Protein AF-A0A7J4S6H1-F1 (afdb_monomer)

Solvent-accessible surface area (backbone atoms only — not comparable to full-atom values): 9198 Å² total; per-residue (Å²): 114,69,68,64,52,50,49,51,46,37,48,48,45,14,49,48,28,36,53,49,13,55,55,40,40,53,52,31,51,64,58,49,77,76,51,91,76,68,49,63,65,46,51,50,51,51,47,51,51,51,48,49,49,49,53,52,47,56,46,57,74,72,43,70,97,76,72,60,48,63,58,77,25,44,53,61,54,49,50,51,52,52,27,55,61,37,33,76,77,34,73,67,18,48,54,48,43,36,61,47,50,18,53,53,31,32,54,27,11,52,25,39,65,71,68,40,65,30,19,53,64,40,42,47,46,36,38,74,47,51,48,61,57,47,56,78,72,50,97,61,55,73,67,56,48,53,52,49,51,55,50,26,53,51,39,43,55,45,48,62,73,47,43,57,78,68,71,48,80,76,87,125

pLDDT: mean 76.13, std 13.24, range [38.41, 94.31]

Sequence (172 aa):
MRENTERILRWFVGLSLILGSFALLAGAILQASTASDLVADLEVAVGVLVFAFLVMYERSEAWPPRWPWYVPAALPVILLMVGVVWAQAANTGHLFLSGFAPFVAFLTGLGILARRPWSWPVAFASVTGFGPTILLFAPLSPEAVYGALALFVLDAIFLLALVQKFFEPSPR

Secondary structure (DSSP, 8-state):
-HHHHHHHHHHHHHHHHHHHHHHHHHHHHHHHTT-SSHHHHHHHHHHHHHHHHHHHHHHHHHS-TTS-THHHHHHHHHHHHHHHHHHHH-HHHHHHHHHHHHHHHHHHHHHHHTT-TTHHHHHHHIIIIIHHHHHTTS---HHHHHHHHHHHHHHHHHHHHHHHHHHSPPP-

Foldseek 3Di:
DVVVLLLVLLLLLLVLLLVVLVVLLVLLVVVVVVPDPLLVVLCVVLVVLLVVLVVVVVVVVVDDPPDDLVVNLVSLVVVLVVLVVVVVVDVSSLSNLSSSLSSLSNVLSVCSNVVPLSSLSSSLCSLPPSVLVNLVVGPDDPVVSVVSNVSSVSSNVSSVVVVCVNPPPDPD

Nearest PDB structures (foldseek):
  6xz6-assembly2_C  TM=2.768E-01  e=3.378E+00  Trypanosoma brucei brucei TREU927

Structure (mmCIF, N/CA/C/O backbone):
data_AF-A0A7J4S6H1-F1
#
_entry.id   AF-A0A7J4S6H1-F1
#
loop_
_atom_site.group_PDB
_atom_site.id
_atom_site.type_symbol
_atom_site.label_atom_id
_atom_site.label_alt_id
_atom_site.label_comp_id
_atom_site.label_asym_id
_atom_site.label_entity_id
_atom_site.label_seq_id
_atom_site.pdbx_PDB_ins_code
_atom_site.Cartn_x
_atom_site.Cartn_y
_atom_site.Cartn_z
_atom_site.occupancy
_atom_site.B_iso_or_equiv
_atom_site.auth_seq_id
_atom_site.auth_comp_id
_atom_site.auth_asym_id
_atom_site.auth_atom_id
_atom_site.pdbx_PDB_model_num
ATOM 1 N N . MET A 1 1 ? -8.256 7.185 26.083 1.00 51.56 1 MET A N 1
ATOM 2 C CA . MET A 1 1 ? -6.954 7.217 25.368 1.00 51.56 1 MET A CA 1
ATOM 3 C C . MET A 1 1 ? -6.934 6.367 24.095 1.00 51.56 1 MET A C 1
ATOM 5 O O . MET A 1 1 ? -6.480 6.891 23.090 1.00 51.56 1 MET A O 1
ATOM 9 N N . ARG A 1 2 ? -7.459 5.126 24.081 1.00 71.31 2 ARG A N 1
ATOM 10 C CA . ARG A 1 2 ? -7.373 4.213 22.915 1.00 71.31 2 ARG A CA 1
ATOM 11 C C . ARG A 1 2 ? -7.920 4.772 21.588 1.00 71.31 2 ARG A C 1
ATOM 13 O O . ARG A 1 2 ? -7.268 4.613 20.566 1.00 71.31 2 ARG A O 1
ATOM 20 N N . GLU A 1 3 ? -9.055 5.473 21.596 1.00 76.94 3 GLU A N 1
ATOM 21 C CA . GLU A 1 3 ? -9.710 5.922 20.352 1.00 76.94 3 GLU A CA 1
ATOM 22 C C . GLU A 1 3 ? -8.964 7.057 19.625 1.00 76.94 3 GLU A C 1
ATOM 24 O O . GLU A 1 3 ? -8.858 7.052 18.399 1.00 76.94 3 GLU A O 1
ATOM 29 N N . ASN A 1 4 ? -8.385 8.005 20.372 1.00 84.25 4 ASN A N 1
ATOM 30 C CA . ASN A 1 4 ? -7.566 9.070 19.785 1.00 84.25 4 ASN A CA 1
ATOM 31 C C . ASN A 1 4 ? -6.261 8.514 19.207 1.00 84.25 4 ASN A C 1
ATOM 33 O O . ASN A 1 4 ? -5.885 8.902 18.105 1.00 84.25 4 ASN A O 1
ATOM 37 N N . THR A 1 5 ? -5.603 7.590 19.915 1.00 85.44 5 THR A N 1
ATOM 38 C CA . THR A 1 5 ? -4.398 6.912 19.419 1.00 85.44 5 THR A CA 1
ATOM 39 C C . THR A 1 5 ? -4.706 6.123 18.151 1.00 85.44 5 THR A C 1
ATOM 41 O O . THR A 1 5 ? -4.040 6.314 17.144 1.00 85.44 5 THR A O 1
ATOM 44 N N . GLU A 1 6 ? -5.765 5.314 18.151 1.00 85.12 6 GLU A N 1
ATOM 45 C CA . GLU A 1 6 ? -6.178 4.543 16.975 1.00 85.12 6 GLU A CA 1
ATOM 46 C C . GLU A 1 6 ? -6.498 5.449 15.780 1.00 85.12 6 GLU A C 1
ATOM 48 O O . GLU A 1 6 ? -6.078 5.185 14.655 1.00 85.12 6 GLU A O 1
ATOM 53 N N . ARG A 1 7 ? -7.205 6.559 16.024 1.00 87.62 7 ARG A N 1
ATOM 54 C CA . ARG A 1 7 ? -7.464 7.567 14.999 1.00 87.62 7 ARG A CA 1
ATOM 55 C C . ARG A 1 7 ? -6.148 8.081 14.420 1.00 87.62 7 ARG A C 1
ATOM 57 O O . ARG A 1 7 ? -6.012 8.062 13.205 1.00 87.62 7 ARG A O 1
ATOM 64 N N . ILE A 1 8 ? -5.199 8.495 15.255 1.00 91.44 8 ILE A N 1
ATOM 65 C CA . ILE A 1 8 ? -3.898 9.013 14.806 1.00 91.44 8 ILE A CA 1
ATOM 66 C C . ILE A 1 8 ? -3.149 7.972 13.966 1.00 91.44 8 ILE A C 1
ATOM 68 O O . ILE A 1 8 ? -2.721 8.302 12.865 1.00 91.44 8 ILE A O 1
ATOM 72 N N . LEU A 1 9 ? -3.053 6.722 14.430 1.00 91.06 9 LEU A N 1
ATOM 73 C CA . LEU A 1 9 ? -2.370 5.647 13.699 1.00 91.06 9 LEU A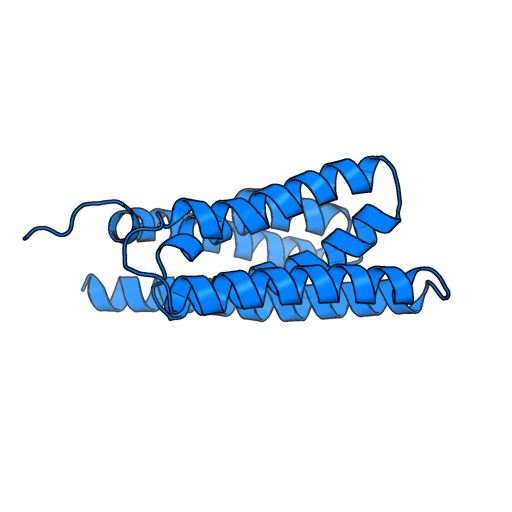 CA 1
ATOM 74 C C . LEU A 1 9 ? -3.027 5.378 12.342 1.00 91.06 9 LEU A C 1
ATOM 76 O O . LEU A 1 9 ? -2.347 5.267 11.327 1.00 91.06 9 LEU A O 1
ATOM 80 N N . ARG A 1 10 ? -4.363 5.335 12.301 1.00 91.75 10 ARG A N 1
ATOM 81 C CA . ARG A 1 10 ? -5.120 5.135 11.061 1.00 91.75 10 ARG A CA 1
ATOM 82 C C . ARG A 1 10 ? -4.925 6.284 10.078 1.00 91.75 10 ARG A C 1
ATOM 84 O O . ARG A 1 10 ? -4.778 6.041 8.887 1.00 91.75 10 ARG A O 1
ATOM 91 N N . TRP A 1 11 ? -4.939 7.524 10.565 1.00 93.00 11 TRP A N 1
ATOM 92 C CA . TRP A 1 11 ? -4.661 8.695 9.734 1.00 93.00 11 TRP A CA 1
ATOM 93 C C . TRP A 1 11 ? -3.234 8.673 9.205 1.00 93.00 11 TRP A C 1
ATOM 95 O O . TRP A 1 11 ? -3.048 8.946 8.027 1.00 93.00 11 TRP A O 1
ATOM 105 N N . PHE A 1 12 ? -2.260 8.302 10.037 1.00 94.31 12 PHE A N 1
ATOM 106 C CA . PHE A 1 12 ? -0.873 8.167 9.610 1.00 94.31 12 PHE A CA 1
ATOM 107 C C . PHE A 1 12 ? -0.749 7.171 8.455 1.00 94.31 12 PHE A C 1
ATOM 109 O O . PHE A 1 12 ? -0.333 7.573 7.378 1.00 94.31 12 PHE A O 1
ATOM 116 N N . VAL A 1 13 ? -1.206 5.926 8.645 1.00 92.19 13 VAL A N 1
ATOM 117 C CA . VAL A 1 13 ? -1.105 4.867 7.623 1.00 92.19 13 VAL A CA 1
ATOM 118 C C . VAL A 1 13 ? -1.923 5.204 6.372 1.00 92.19 13 VAL A C 1
ATOM 120 O O . VAL A 1 13 ? -1.505 4.973 5.243 1.00 92.19 13 VAL A O 1
ATOM 123 N N . GLY A 1 14 ? -3.127 5.752 6.545 1.00 90.56 14 GLY A N 1
ATOM 124 C CA . GLY A 1 14 ? -3.971 6.119 5.411 1.00 90.56 14 GLY A CA 1
ATOM 125 C C . GLY A 1 14 ? -3.341 7.222 4.558 1.00 90.56 14 GLY A C 1
ATOM 126 O O . GLY A 1 14 ? -3.313 7.120 3.333 1.00 90.56 14 GLY A O 1
ATOM 127 N N . LEU A 1 15 ? -2.808 8.264 5.202 1.00 93.19 15 LEU A N 1
ATOM 128 C CA . LEU A 1 15 ? -2.162 9.380 4.515 1.00 93.19 15 LEU A CA 1
ATOM 129 C C . LEU A 1 15 ? -0.786 9.007 3.955 1.00 93.19 15 LEU A C 1
ATOM 131 O O . LEU A 1 15 ? -0.447 9.500 2.884 1.00 93.19 15 LEU A O 1
ATOM 135 N N . SER A 1 16 ? -0.015 8.143 4.623 1.00 92.19 16 SER A N 1
ATOM 136 C CA . SER A 1 16 ? 1.281 7.665 4.124 1.00 92.19 16 SER A CA 1
ATOM 137 C C . SER A 1 16 ? 1.114 6.871 2.831 1.00 92.19 16 SER A C 1
ATOM 139 O O . SER A 1 16 ? 1.826 7.136 1.866 1.00 92.19 16 SER A O 1
ATOM 141 N N . LEU A 1 17 ? 0.114 5.988 2.756 1.00 90.81 17 LEU A N 1
ATOM 142 C CA . LEU A 1 17 ? -0.215 5.235 1.544 1.00 90.81 17 LEU A CA 1
ATOM 143 C C . LEU A 1 17 ? -0.686 6.145 0.403 1.00 90.81 17 LEU A C 1
ATOM 145 O O . LEU A 1 17 ? -0.267 5.968 -0.741 1.00 90.81 17 LEU A O 1
ATOM 149 N N . ILE A 1 18 ? -1.517 7.148 0.704 1.00 89.12 18 ILE A N 1
ATOM 150 C CA . ILE A 1 18 ? -1.953 8.141 -0.290 1.00 89.12 18 ILE A CA 1
ATOM 151 C C . ILE A 1 18 ? -0.756 8.959 -0.789 1.00 89.12 18 ILE A C 1
ATOM 153 O O . ILE A 1 18 ? -0.570 9.097 -1.994 1.00 89.12 18 ILE A O 1
ATOM 157 N N . LEU A 1 19 ? 0.095 9.467 0.100 1.00 88.69 19 LEU A N 1
ATOM 158 C CA . LEU A 1 19 ? 1.285 10.224 -0.288 1.00 88.69 19 LEU A CA 1
ATOM 159 C C . LEU A 1 19 ? 2.260 9.358 -1.103 1.00 88.69 19 LEU A C 1
ATOM 161 O O . LEU A 1 19 ? 2.737 9.777 -2.157 1.00 88.69 19 LEU A O 1
ATOM 165 N N . GLY A 1 20 ? 2.507 8.131 -0.642 1.00 85.38 20 GLY A N 1
ATOM 166 C CA . GLY A 1 20 ? 3.338 7.143 -1.320 1.00 85.38 20 GLY A CA 1
ATOM 167 C C . GLY A 1 20 ? 2.815 6.815 -2.715 1.00 85.38 20 GLY A C 1
ATOM 168 O O . GLY A 1 20 ? 3.611 6.695 -3.641 1.00 85.38 20 GLY A O 1
ATOM 169 N N . SER A 1 21 ? 1.492 6.766 -2.908 1.00 86.00 21 SER A N 1
ATOM 170 C CA . SER A 1 21 ? 0.909 6.575 -4.239 1.00 86.00 21 SER A CA 1
ATOM 171 C C . SER A 1 21 ? 1.298 7.682 -5.214 1.00 86.00 21 SER A C 1
ATOM 173 O O . SER A 1 21 ? 1.707 7.385 -6.331 1.00 86.00 21 SER A O 1
ATOM 175 N N . PHE A 1 22 ? 1.262 8.950 -4.797 1.00 83.75 22 PHE A N 1
ATOM 176 C CA . PHE A 1 22 ? 1.662 10.057 -5.663 1.00 83.75 22 PHE A CA 1
ATOM 177 C C . PHE A 1 22 ? 3.157 10.018 -5.982 1.00 83.75 22 PHE A C 1
ATOM 179 O O . PHE A 1 22 ? 3.543 10.271 -7.122 1.00 83.75 22 PHE A O 1
ATOM 186 N N . ALA A 1 23 ? 3.993 9.650 -5.008 1.00 80.88 23 ALA A N 1
ATOM 187 C CA . ALA A 1 23 ? 5.429 9.489 -5.224 1.00 80.88 23 ALA A CA 1
ATOM 188 C C . ALA A 1 23 ? 5.739 8.353 -6.215 1.00 80.88 23 ALA A C 1
ATOM 190 O O . ALA A 1 23 ? 6.534 8.535 -7.137 1.00 80.88 23 ALA A O 1
ATOM 191 N N . LEU A 1 24 ? 5.076 7.201 -6.068 1.00 78.38 24 LEU A N 1
ATOM 192 C CA . LEU A 1 24 ? 5.224 6.069 -6.983 1.00 78.38 24 LEU A CA 1
ATOM 193 C C . LEU A 1 24 ? 4.685 6.398 -8.381 1.00 78.38 24 LEU A C 1
ATOM 195 O O . LEU A 1 24 ? 5.329 6.056 -9.368 1.00 78.38 24 LEU A O 1
ATOM 199 N N . LEU A 1 25 ? 3.553 7.104 -8.476 1.00 78.75 25 LEU A N 1
ATOM 200 C CA . LEU A 1 25 ? 2.982 7.538 -9.751 1.00 78.75 25 LEU A CA 1
ATOM 201 C C . LEU A 1 25 ? 3.920 8.508 -10.479 1.00 78.75 25 LEU A C 1
ATOM 203 O O . LEU A 1 25 ? 4.138 8.362 -11.676 1.00 78.75 25 LEU A O 1
ATOM 207 N N . ALA A 1 26 ? 4.518 9.461 -9.761 1.00 74.69 26 ALA A N 1
ATOM 208 C CA . ALA A 1 26 ? 5.519 10.359 -10.330 1.00 74.69 26 ALA A CA 1
ATOM 209 C C . ALA A 1 26 ? 6.740 9.584 -10.856 1.00 74.69 26 ALA A C 1
ATOM 211 O O . ALA A 1 26 ? 7.199 9.844 -11.968 1.00 74.69 26 ALA A O 1
ATOM 212 N N . GLY A 1 27 ? 7.224 8.591 -10.100 1.00 69.69 27 GLY A N 1
ATOM 213 C CA . GLY A 1 27 ? 8.298 7.697 -10.543 1.00 69.69 27 GLY A CA 1
ATOM 214 C C . GLY A 1 27 ? 7.932 6.891 -11.795 1.00 69.69 27 GLY A C 1
ATOM 215 O O . GLY A 1 27 ? 8.734 6.797 -12.723 1.00 69.69 27 GLY A O 1
ATOM 216 N N . ALA A 1 28 ? 6.704 6.372 -11.859 1.00 70.88 28 ALA A N 1
ATOM 217 C CA . ALA A 1 28 ? 6.198 5.635 -13.013 1.00 70.88 28 ALA A CA 1
ATOM 218 C C . ALA A 1 28 ? 6.088 6.521 -14.265 1.00 70.88 28 ALA A C 1
ATOM 220 O O . ALA A 1 28 ? 6.507 6.106 -15.342 1.00 70.88 28 ALA A O 1
ATOM 221 N N . ILE A 1 29 ? 5.599 7.760 -14.130 1.00 70.62 29 ILE A N 1
ATOM 222 C CA . ILE A 1 29 ? 5.507 8.731 -15.235 1.00 70.62 29 ILE A CA 1
ATOM 223 C C . ILE A 1 29 ? 6.894 9.052 -15.805 1.00 70.62 29 ILE A C 1
ATOM 225 O O . ILE A 1 29 ? 7.077 9.059 -17.024 1.00 70.62 29 ILE A O 1
ATOM 229 N N . LEU A 1 30 ? 7.888 9.279 -14.940 1.00 66.81 30 LEU A N 1
ATOM 230 C CA . LEU A 1 30 ? 9.267 9.524 -15.373 1.00 66.81 30 LEU A CA 1
ATOM 231 C C . LEU A 1 30 ? 9.820 8.340 -16.176 1.00 66.81 30 LEU A C 1
ATOM 233 O O . LEU A 1 30 ? 10.449 8.543 -17.213 1.00 66.81 30 LEU A O 1
ATOM 237 N N . GLN A 1 31 ? 9.532 7.109 -15.753 1.00 64.06 31 GLN A N 1
ATOM 238 C CA . GLN A 1 31 ? 9.955 5.904 -16.462 1.00 64.06 31 GLN A CA 1
ATOM 239 C C . GLN A 1 31 ? 9.202 5.712 -17.793 1.00 64.06 31 GLN A C 1
ATOM 241 O O . GLN A 1 31 ? 9.825 5.428 -18.816 1.00 64.06 31 GLN A O 1
ATOM 246 N N . ALA A 1 32 ? 7.887 5.943 -17.815 1.00 62.59 32 ALA A N 1
ATOM 247 C CA . ALA A 1 32 ? 7.043 5.822 -19.006 1.00 62.59 32 ALA A CA 1
ATOM 248 C C . ALA A 1 32 ? 7.406 6.828 -20.110 1.00 62.59 32 ALA A C 1
ATOM 250 O O . ALA A 1 32 ? 7.368 6.476 -21.286 1.00 62.59 32 ALA A O 1
ATOM 251 N N . SER A 1 33 ? 7.856 8.038 -19.750 1.00 59.91 33 SER A N 1
ATOM 252 C CA . SER A 1 33 ? 8.291 9.075 -20.707 1.00 59.91 33 SER A CA 1
ATOM 253 C C . SER A 1 33 ? 9.455 8.666 -21.629 1.00 59.91 33 SER A C 1
ATOM 255 O O . SER A 1 33 ? 9.794 9.395 -22.560 1.00 59.91 33 SER A O 1
ATOM 257 N N . THR A 1 34 ? 10.049 7.489 -21.404 1.00 59.41 34 THR A N 1
ATOM 258 C CA . THR A 1 34 ? 11.154 6.935 -22.195 1.00 59.41 34 THR A CA 1
ATOM 259 C C . THR A 1 34 ? 10.755 5.775 -23.125 1.00 59.41 34 THR A C 1
ATOM 261 O O . THR A 1 34 ? 11.607 5.283 -23.862 1.00 59.41 34 THR A O 1
ATOM 264 N N . ALA A 1 35 ? 9.483 5.344 -23.151 1.00 58.22 35 ALA A N 1
ATOM 265 C CA . ALA A 1 35 ? 9.004 4.211 -23.957 1.00 58.22 35 ALA A CA 1
ATOM 266 C C . ALA A 1 35 ? 7.800 4.609 -24.840 1.00 58.22 35 ALA A C 1
ATOM 268 O O . ALA A 1 35 ? 6.767 4.999 -24.312 1.00 58.22 35 ALA A O 1
ATOM 269 N N . SER A 1 36 ? 7.904 4.535 -26.179 1.00 60.97 36 SER A N 1
ATOM 270 C CA . SER A 1 36 ? 6.944 5.235 -27.063 1.00 60.97 36 SER A CA 1
ATOM 271 C C . SER A 1 36 ? 5.748 4.435 -27.604 1.00 60.97 36 SER A C 1
ATOM 273 O O . SER A 1 36 ? 4.739 5.066 -27.873 1.00 60.97 36 SER A O 1
ATOM 275 N N . ASP A 1 37 ? 5.785 3.099 -27.724 1.00 57.69 37 ASP A N 1
ATOM 276 C CA . ASP A 1 37 ? 4.660 2.346 -28.344 1.00 57.69 37 ASP A CA 1
ATOM 277 C C . ASP A 1 37 ? 3.994 1.296 -27.433 1.00 57.69 37 ASP A C 1
ATOM 279 O O . ASP A 1 37 ? 2.845 0.926 -27.641 1.00 57.69 37 ASP A O 1
ATOM 283 N N . LEU A 1 38 ? 4.670 0.842 -26.374 1.00 56.59 38 LEU A N 1
ATOM 284 C CA . LEU A 1 38 ? 4.148 -0.180 -25.450 1.00 56.59 38 LEU A CA 1
ATOM 285 C C . LEU A 1 38 ? 3.285 0.395 -24.310 1.00 56.59 38 LEU A C 1
ATOM 287 O O . LEU A 1 38 ? 2.636 -0.347 -23.575 1.00 56.59 38 LEU A O 1
ATOM 291 N N . VAL A 1 39 ? 3.339 1.715 -24.128 1.00 56.19 39 VAL A N 1
ATOM 292 C CA . VAL A 1 39 ? 2.725 2.427 -23.001 1.00 56.19 39 VAL A CA 1
ATOM 293 C C . VAL A 1 39 ? 1.212 2.530 -23.176 1.00 56.19 39 VAL A C 1
ATOM 295 O O . VAL A 1 39 ? 0.490 2.303 -22.214 1.00 56.19 39 VAL A O 1
ATOM 298 N N . ALA A 1 40 ? 0.721 2.747 -24.399 1.00 55.50 40 ALA A N 1
ATOM 299 C CA . ALA A 1 40 ? -0.710 2.898 -24.667 1.00 55.50 40 ALA A CA 1
ATOM 300 C C . ALA A 1 40 ? -1.514 1.613 -24.377 1.00 55.50 40 ALA A C 1
ATOM 302 O O . ALA A 1 40 ? -2.522 1.660 -23.675 1.00 55.50 40 ALA A O 1
ATOM 303 N N . ASP A 1 41 ? -1.047 0.450 -24.842 1.00 56.00 41 ASP A N 1
ATOM 304 C CA . ASP A 1 41 ? -1.723 -0.835 -24.591 1.00 56.00 41 ASP A CA 1
ATOM 305 C C . ASP A 1 41 ? -1.718 -1.209 -23.104 1.00 56.00 41 ASP A C 1
ATOM 307 O O . ASP A 1 41 ? -2.670 -1.791 -22.576 1.00 56.00 41 ASP A O 1
ATOM 311 N N . LEU A 1 42 ? -0.648 -0.841 -22.401 1.00 58.22 42 LEU A N 1
ATOM 312 C CA . LEU A 1 42 ? -0.504 -1.096 -20.980 1.00 58.22 42 LEU A CA 1
ATOM 313 C C . LEU A 1 42 ? -1.340 -0.135 -20.126 1.00 58.22 42 LEU A C 1
ATOM 315 O O . LEU A 1 42 ? -1.947 -0.571 -19.153 1.00 58.22 42 LEU A O 1
ATOM 319 N N . GLU A 1 43 ? -1.418 1.143 -20.493 1.00 61.41 43 GLU A N 1
ATOM 320 C CA . GLU A 1 43 ? -2.321 2.121 -19.880 1.00 61.41 43 GLU A CA 1
ATOM 321 C C . GLU A 1 43 ? -3.779 1.689 -20.037 1.00 61.41 43 GLU A C 1
ATOM 323 O O . GLU A 1 43 ? -4.549 1.768 -19.080 1.00 61.41 43 GLU A O 1
ATOM 328 N N . VAL A 1 44 ? -4.148 1.150 -21.204 1.00 59.22 44 VAL A N 1
ATOM 329 C CA . VAL A 1 44 ? -5.473 0.564 -21.433 1.00 59.22 44 VAL A CA 1
ATOM 330 C C . VAL A 1 44 ? -5.679 -0.673 -20.557 1.00 59.22 44 VAL A C 1
ATOM 332 O O . VAL A 1 44 ? -6.716 -0.781 -19.906 1.00 59.22 44 VAL A O 1
ATOM 335 N N . ALA A 1 45 ? -4.707 -1.585 -20.464 1.00 61.47 45 ALA A N 1
ATOM 336 C CA . ALA A 1 45 ? -4.820 -2.782 -19.627 1.00 61.47 45 ALA A CA 1
ATOM 337 C C . ALA A 1 45 ? -4.921 -2.450 -18.127 1.00 61.47 45 ALA A C 1
ATOM 339 O O . ALA A 1 45 ? -5.788 -2.985 -17.432 1.00 61.47 45 ALA A O 1
ATOM 340 N N . VAL A 1 46 ? -4.080 -1.535 -17.634 1.00 63.66 46 VAL A N 1
ATOM 341 C CA . VAL A 1 46 ? -4.135 -1.007 -16.264 1.00 63.66 46 VAL A CA 1
ATOM 342 C C . VAL A 1 46 ? -5.458 -0.287 -16.047 1.00 63.66 46 VAL A C 1
ATOM 344 O O . VAL A 1 46 ? -6.113 -0.545 -15.047 1.00 63.66 46 VAL A O 1
ATOM 347 N N . GLY A 1 47 ? -5.904 0.538 -16.994 1.00 63.25 47 GLY A N 1
ATOM 348 C CA . GLY A 1 47 ? -7.186 1.235 -16.949 1.00 63.25 47 GLY A CA 1
ATOM 349 C C . GLY A 1 47 ? -8.380 0.285 -16.868 1.00 63.25 47 GLY A C 1
ATOM 350 O O . GLY A 1 47 ? -9.274 0.501 -16.056 1.00 63.25 47 GLY A O 1
ATOM 351 N N . VAL A 1 48 ? -8.377 -0.811 -17.631 1.00 64.44 48 VAL A N 1
ATOM 352 C CA . VAL A 1 48 ? -9.411 -1.859 -17.581 1.00 64.44 48 VAL A CA 1
ATOM 353 C C . VAL A 1 48 ? -9.385 -2.602 -16.247 1.00 64.44 48 VAL A C 1
ATOM 355 O O . VAL A 1 48 ? -10.442 -2.882 -15.690 1.00 64.44 48 VAL A O 1
ATOM 358 N N . LEU A 1 49 ? -8.206 -2.898 -15.701 1.00 64.69 49 LEU A N 1
ATOM 359 C CA . LEU A 1 49 ? -8.055 -3.558 -14.400 1.00 64.69 49 LEU A CA 1
ATOM 360 C C . LEU A 1 49 ? -8.440 -2.652 -13.231 1.00 64.69 49 LEU A C 1
ATOM 362 O O . LEU A 1 49 ? -9.110 -3.100 -12.304 1.00 64.69 49 LEU A O 1
ATOM 366 N N . VAL A 1 50 ? -8.072 -1.376 -13.302 1.00 65.06 50 VAL A N 1
ATOM 367 C CA . VAL A 1 50 ? -8.504 -0.306 -12.400 1.00 65.06 50 VAL A CA 1
ATOM 368 C C . VAL A 1 50 ? -10.016 -0.163 -12.464 1.00 65.06 50 VAL A C 1
ATOM 370 O O . VAL A 1 50 ? -10.671 -0.178 -11.428 1.00 65.06 50 VAL A O 1
ATOM 373 N N . PHE A 1 51 ? -10.589 -0.096 -13.664 1.00 63.47 51 PHE A N 1
ATOM 374 C CA . PHE A 1 51 ? -12.031 -0.039 -13.862 1.00 63.47 51 PHE A CA 1
ATOM 375 C C . PHE A 1 51 ? -12.716 -1.288 -13.306 1.00 63.47 51 PHE A C 1
ATOM 377 O O . PHE A 1 51 ? -13.679 -1.169 -12.562 1.00 63.47 51 PHE A O 1
ATOM 384 N N . ALA A 1 52 ? -12.197 -2.485 -13.577 1.00 65.62 52 ALA A N 1
ATOM 385 C CA . ALA A 1 52 ? -12.724 -3.728 -13.027 1.00 65.62 52 ALA A CA 1
ATOM 386 C C . ALA A 1 52 ? -12.633 -3.752 -11.495 1.00 65.62 52 ALA A C 1
ATOM 388 O O . ALA A 1 52 ? -13.595 -4.141 -10.838 1.00 65.62 52 ALA A O 1
ATOM 389 N N . PHE A 1 53 ? -11.523 -3.287 -10.917 1.00 66.56 53 PHE A N 1
ATOM 390 C CA . PHE A 1 53 ? -11.361 -3.146 -9.473 1.00 66.56 53 PHE A CA 1
ATOM 391 C C . PHE A 1 53 ? -12.369 -2.150 -8.896 1.00 66.56 53 PHE A C 1
ATOM 393 O O . PHE A 1 53 ? -13.023 -2.468 -7.910 1.00 66.56 53 PHE A O 1
ATOM 400 N N . LEU A 1 54 ? -12.551 -0.984 -9.522 1.00 65.50 54 LEU A N 1
ATOM 401 C CA . LEU A 1 54 ? -13.519 0.035 -9.108 1.00 65.50 54 LEU A CA 1
ATOM 402 C C . LEU A 1 54 ? -14.962 -0.453 -9.248 1.00 65.50 54 LEU A C 1
ATOM 404 O O . LEU A 1 54 ? -15.759 -0.222 -8.351 1.00 65.50 54 LEU A O 1
ATOM 408 N N . VAL A 1 55 ? -15.294 -1.185 -10.312 1.00 62.22 55 VAL A N 1
ATOM 409 C CA . VAL A 1 55 ? -16.613 -1.805 -10.500 1.00 62.22 55 VAL A CA 1
ATOM 410 C C . VAL A 1 55 ? -16.846 -2.891 -9.457 1.00 62.22 55 VAL A C 1
ATOM 412 O O . VAL A 1 55 ? -17.935 -2.973 -8.896 1.00 62.22 55 VAL A O 1
ATOM 415 N N . MET A 1 56 ? -15.845 -3.724 -9.161 1.00 62.03 56 MET A N 1
ATOM 416 C CA . MET A 1 56 ? -15.926 -4.701 -8.070 1.00 62.03 56 MET A CA 1
ATOM 417 C C . MET A 1 56 ? -16.034 -4.008 -6.707 1.00 62.03 56 MET A C 1
ATOM 419 O O . MET A 1 56 ? -16.759 -4.492 -5.846 1.00 62.03 56 MET A O 1
ATOM 423 N N . TYR A 1 57 ? -15.368 -2.869 -6.523 1.00 63.84 57 TYR A N 1
ATOM 424 C CA . TYR A 1 57 ? -15.395 -2.056 -5.310 1.00 63.84 57 TYR A CA 1
ATOM 425 C C . TYR A 1 57 ? -16.764 -1.395 -5.096 1.00 63.84 57 TYR A C 1
ATOM 427 O O . TYR A 1 57 ? -17.385 -1.608 -4.056 1.00 63.84 57 TYR A O 1
ATOM 435 N N . GLU A 1 58 ? -17.285 -0.680 -6.093 1.00 61.94 58 GLU A N 1
ATOM 436 C CA . GLU A 1 58 ? -18.625 -0.083 -6.092 1.00 61.94 58 GLU A CA 1
ATOM 437 C C . GLU A 1 58 ? -19.691 -1.161 -5.874 1.00 61.94 58 GLU A C 1
ATOM 439 O O . GLU A 1 58 ? -20.572 -1.028 -5.022 1.00 61.94 58 GLU A O 1
ATOM 444 N N . ARG A 1 59 ? -19.565 -2.297 -6.572 1.00 57.50 59 ARG A N 1
ATOM 445 C CA . ARG A 1 59 ? -20.461 -3.434 -6.361 1.00 57.50 59 ARG A CA 1
ATOM 446 C C . ARG A 1 59 ? -20.311 -4.044 -4.977 1.00 57.50 59 ARG A C 1
ATOM 448 O O . ARG A 1 59 ? -21.327 -4.424 -4.416 1.00 57.50 59 ARG A O 1
ATOM 455 N N . SER A 1 60 ? -19.115 -4.091 -4.392 1.00 55.50 60 SER A N 1
ATOM 456 C CA . SER A 1 60 ? -18.929 -4.577 -3.020 1.00 55.50 60 SER A CA 1
ATOM 457 C C . SER A 1 60 ? -19.619 -3.689 -1.980 1.00 55.50 60 SER A C 1
ATOM 459 O O . SER A 1 60 ? -20.111 -4.213 -0.984 1.00 55.50 60 SER A O 1
ATOM 461 N N . GLU A 1 61 ? -19.718 -2.375 -2.221 1.00 55.44 61 GLU A N 1
ATOM 462 C CA . GLU A 1 61 ? -20.486 -1.464 -1.362 1.00 55.44 61 GLU A CA 1
ATOM 463 C C . GLU A 1 61 ? -22.006 -1.605 -1.562 1.00 55.44 61 GLU A C 1
ATOM 465 O O . GLU A 1 61 ? -22.766 -1.428 -0.611 1.00 55.44 61 GLU A O 1
ATOM 470 N N . ALA A 1 62 ? -22.450 -1.972 -2.770 1.00 52.66 62 ALA A N 1
ATOM 471 C CA . ALA A 1 62 ? -23.854 -2.250 -3.091 1.00 52.66 62 ALA A CA 1
ATOM 472 C C . ALA A 1 62 ? -24.296 -3.696 -2.780 1.00 52.66 62 ALA A C 1
ATOM 474 O O . ALA A 1 62 ? -25.485 -4.020 -2.856 1.00 52.66 62 ALA A O 1
ATOM 475 N N . TRP A 1 63 ? -2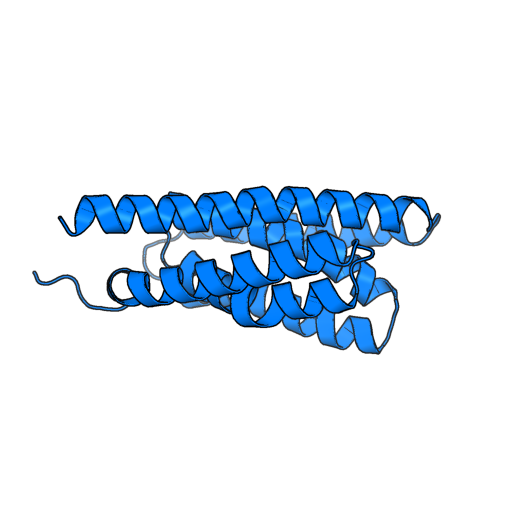3.360 -4.595 -2.470 1.00 45.56 63 TRP A N 1
ATOM 476 C CA . TRP A 1 63 ? -23.661 -5.993 -2.193 1.00 45.56 63 TRP A CA 1
ATOM 477 C C . TRP A 1 63 ? -24.203 -6.176 -0.772 1.00 45.56 63 TRP A C 1
ATOM 479 O O . TRP A 1 63 ? -23.794 -5.482 0.159 1.00 45.56 63 TRP A O 1
ATOM 489 N N . PRO A 1 64 ? -25.114 -7.146 -0.562 1.00 46.75 64 PRO A N 1
ATOM 490 C CA . PRO A 1 64 ? -25.511 -7.553 0.780 1.00 46.75 64 PRO A CA 1
ATOM 491 C C . PRO A 1 64 ? -24.267 -7.864 1.637 1.00 46.75 64 PRO A C 1
ATOM 493 O O . PRO A 1 64 ? -23.245 -8.257 1.069 1.00 46.75 64 PRO A O 1
ATOM 496 N N . PRO A 1 65 ? -24.353 -7.831 2.983 1.00 54.56 65 PRO A N 1
ATOM 497 C CA . PRO A 1 65 ? -23.236 -8.061 3.923 1.00 54.56 65 PRO A CA 1
ATOM 498 C C . PRO A 1 65 ? -22.619 -9.482 3.887 1.00 54.56 65 PRO A C 1
ATOM 500 O O . PRO A 1 65 ? -22.013 -9.937 4.850 1.00 54.56 65 PRO A O 1
ATOM 503 N N . ARG A 1 66 ? -22.809 -10.226 2.795 1.00 52.41 66 ARG A N 1
ATOM 504 C CA . ARG A 1 66 ? -22.498 -11.645 2.625 1.00 52.41 66 ARG A CA 1
ATOM 505 C C . ARG A 1 66 ? -21.121 -11.910 2.031 1.00 52.41 66 ARG A C 1
ATOM 507 O O . ARG A 1 66 ? -20.652 -13.034 2.160 1.00 52.41 66 ARG A O 1
ATOM 514 N N . TRP A 1 67 ? -20.488 -10.937 1.373 1.00 53.62 67 TRP A N 1
ATOM 515 C CA . TRP A 1 67 ? -19.156 -11.155 0.809 1.00 53.62 67 TRP A CA 1
ATOM 516 C C . TRP A 1 67 ? -18.093 -10.918 1.877 1.00 53.62 67 TRP A C 1
ATOM 518 O O . TRP A 1 67 ? -18.017 -9.822 2.437 1.00 53.62 67 TRP A O 1
ATOM 528 N N . PRO A 1 68 ? -17.277 -11.930 2.192 1.00 70.38 68 PRO A N 1
ATOM 529 C CA . PRO A 1 68 ? -16.239 -11.771 3.191 1.00 70.38 68 PRO A CA 1
ATOM 530 C C . PRO A 1 68 ? -15.204 -10.742 2.738 1.00 70.38 68 PRO A C 1
ATOM 532 O O . PRO A 1 68 ? -14.811 -10.720 1.572 1.00 70.38 68 PRO A O 1
ATOM 535 N N . TRP A 1 69 ? -14.718 -9.925 3.674 1.00 72.25 69 TRP A N 1
ATOM 536 C CA . TRP A 1 69 ? -13.716 -8.876 3.429 1.00 72.25 69 TRP A CA 1
ATOM 537 C C . TRP A 1 69 ? -12.452 -9.387 2.716 1.00 72.25 69 TRP A C 1
ATOM 539 O O . TRP A 1 69 ? -11.766 -8.609 2.058 1.00 72.25 69 TRP A O 1
ATOM 549 N N . TYR A 1 70 ? -12.145 -10.685 2.826 1.00 73.19 70 TYR A N 1
ATOM 550 C CA . TYR A 1 70 ? -10.979 -11.290 2.191 1.00 73.19 70 TYR A CA 1
ATOM 551 C C . TYR A 1 70 ? -11.088 -11.323 0.665 1.00 73.19 70 TYR A C 1
ATOM 553 O O . TYR A 1 70 ? -10.065 -11.352 -0.006 1.00 73.19 70 TYR A O 1
ATOM 561 N N . VAL A 1 71 ? -12.297 -11.294 0.098 1.00 72.88 71 VAL A N 1
ATOM 562 C CA . VAL A 1 71 ? -12.486 -11.366 -1.355 1.00 72.88 71 VAL A CA 1
ATOM 563 C C . VAL A 1 71 ? -12.002 -10.095 -2.066 1.00 72.88 71 VAL A C 1
ATOM 565 O O . VAL A 1 71 ? -11.125 -10.209 -2.924 1.00 72.88 71 VAL A O 1
ATOM 568 N N . PRO A 1 72 ? -12.471 -8.881 -1.707 1.00 72.19 72 PRO A N 1
ATOM 569 C CA . PRO A 1 72 ? -11.917 -7.652 -2.276 1.00 72.19 72 PRO A CA 1
ATOM 570 C C . PRO A 1 72 ? -10.442 -7.436 -1.902 1.00 72.19 72 PRO A C 1
ATOM 572 O O . PRO A 1 72 ? -9.718 -6.808 -2.665 1.00 72.19 72 PRO A O 1
ATOM 575 N N . ALA A 1 73 ? -9.970 -7.987 -0.776 1.00 80.06 73 ALA A N 1
ATOM 576 C CA . ALA A 1 73 ? -8.557 -7.930 -0.401 1.00 80.06 73 ALA A CA 1
ATOM 577 C C . ALA A 1 73 ? -7.655 -8.857 -1.233 1.00 80.06 73 ALA A C 1
ATOM 579 O O . ALA A 1 73 ? -6.505 -8.518 -1.504 1.00 80.06 73 ALA A O 1
ATOM 580 N N . ALA A 1 74 ? -8.154 -10.024 -1.644 1.00 81.94 74 ALA A N 1
ATOM 581 C CA . ALA A 1 74 ? -7.376 -11.005 -2.395 1.00 81.94 74 ALA A CA 1
ATOM 582 C C . ALA A 1 74 ? -7.079 -10.534 -3.821 1.00 81.94 74 ALA A C 1
ATOM 584 O O . ALA A 1 74 ? -5.982 -10.766 -4.319 1.00 81.94 74 ALA A O 1
ATOM 585 N N . LEU A 1 75 ? -8.025 -9.847 -4.466 1.00 81.44 75 LEU A N 1
ATOM 586 C CA . LEU A 1 75 ? -7.879 -9.379 -5.845 1.00 81.44 75 LEU A CA 1
ATOM 587 C C . LEU A 1 75 ? -6.602 -8.538 -6.085 1.00 81.44 75 LEU A C 1
ATOM 589 O O . LEU A 1 75 ? -5.805 -8.929 -6.937 1.00 81.44 75 LEU A O 1
ATOM 593 N N . PRO A 1 76 ? -6.338 -7.436 -5.356 1.00 81.38 76 PRO A N 1
ATOM 594 C CA . PRO A 1 76 ? -5.147 -6.620 -5.584 1.00 81.38 76 PRO A CA 1
ATOM 595 C C . PRO A 1 76 ? -3.864 -7.366 -5.202 1.00 81.38 76 PRO A C 1
ATOM 597 O O . PRO A 1 76 ? -2.852 -7.211 -5.878 1.00 81.38 76 PRO A O 1
ATOM 600 N N . VAL A 1 77 ? -3.905 -8.226 -4.177 1.00 84.00 77 VAL A N 1
ATOM 601 C CA . VAL A 1 77 ? -2.760 -9.055 -3.764 1.00 84.00 77 VAL A CA 1
ATOM 602 C C . VAL A 1 77 ? -2.384 -10.055 -4.859 1.00 84.00 77 VAL A C 1
ATOM 604 O O . VAL A 1 77 ? -1.217 -10.145 -5.232 1.00 84.00 77 VAL A O 1
ATOM 607 N N . ILE A 1 78 ? -3.365 -10.772 -5.414 1.00 84.94 78 ILE A N 1
ATOM 608 C CA . ILE A 1 78 ? -3.152 -11.731 -6.505 1.00 84.94 78 ILE A CA 1
ATOM 609 C C . ILE A 1 78 ? -2.636 -11.007 -7.748 1.00 84.94 78 ILE A C 1
ATOM 611 O O . ILE A 1 78 ? -1.681 -11.471 -8.361 1.00 84.94 78 ILE A O 1
ATOM 615 N N . LEU A 1 79 ? -3.218 -9.860 -8.106 1.00 82.94 79 LEU A N 1
ATOM 616 C CA . LEU A 1 79 ? -2.781 -9.081 -9.267 1.00 82.94 79 LEU A CA 1
ATOM 617 C C . LEU A 1 79 ? -1.346 -8.571 -9.123 1.00 82.94 79 LEU A C 1
ATOM 619 O O . LEU A 1 79 ? -0.583 -8.641 -10.083 1.00 82.94 79 LEU A O 1
ATOM 623 N N . LEU A 1 80 ? -0.949 -8.124 -7.928 1.00 83.69 80 LEU A N 1
ATOM 624 C CA . LEU A 1 80 ? 0.440 -7.759 -7.655 1.00 83.69 80 LEU A CA 1
ATOM 625 C C . LEU A 1 80 ? 1.369 -8.976 -7.764 1.00 83.69 80 LEU A C 1
ATOM 627 O O . LEU A 1 80 ? 2.420 -8.875 -8.390 1.00 83.69 80 LEU A O 1
ATOM 631 N N . MET A 1 81 ? 0.978 -10.142 -7.239 1.00 84.38 81 MET A N 1
ATOM 632 C CA . MET A 1 81 ? 1.765 -11.376 -7.387 1.00 84.38 81 MET A CA 1
ATOM 633 C C . MET A 1 81 ? 1.913 -11.812 -8.850 1.00 84.38 81 MET A C 1
ATOM 635 O O . MET A 1 81 ? 3.017 -12.132 -9.286 1.00 84.38 81 MET A O 1
ATOM 639 N N . VAL A 1 82 ? 0.827 -11.783 -9.626 1.00 84.94 82 VAL A N 1
ATOM 640 C CA . VAL A 1 82 ? 0.856 -12.061 -11.070 1.00 84.94 82 VAL A CA 1
ATOM 641 C C . VAL A 1 82 ? 1.755 -11.055 -11.785 1.00 84.94 82 VAL A C 1
ATOM 643 O O . VAL A 1 82 ? 2.564 -11.455 -12.616 1.00 84.94 82 VAL A O 1
ATOM 646 N N . GLY A 1 83 ? 1.680 -9.773 -11.419 1.00 81.50 83 GLY A N 1
ATOM 647 C CA . GLY A 1 83 ? 2.559 -8.731 -11.942 1.00 81.50 83 GLY A CA 1
ATOM 648 C C . GLY A 1 83 ? 4.040 -9.005 -11.666 1.00 81.50 83 GLY A C 1
ATOM 649 O O . GLY A 1 83 ? 4.858 -8.827 -12.561 1.00 81.50 83 GLY A O 1
ATOM 650 N N . VAL A 1 84 ? 4.394 -9.505 -10.476 1.00 82.81 84 VAL A N 1
ATOM 651 C CA . VAL A 1 84 ? 5.778 -9.895 -10.134 1.00 82.81 84 VAL A CA 1
ATOM 652 C C . VAL A 1 84 ? 6.265 -11.057 -10.999 1.00 82.81 84 VAL A C 1
ATOM 654 O O . VAL A 1 84 ? 7.374 -11.005 -11.530 1.00 82.81 84 VAL A O 1
ATOM 657 N N . VAL A 1 85 ? 5.438 -12.091 -11.187 1.00 84.62 85 VAL A N 1
ATOM 658 C CA . VAL A 1 85 ? 5.777 -13.220 -12.072 1.00 84.62 85 VAL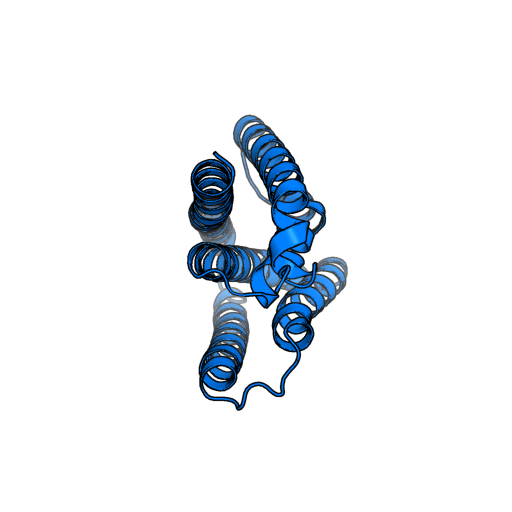 A CA 1
ATOM 659 C C . VAL A 1 85 ? 5.895 -12.758 -13.526 1.00 84.62 85 VAL A C 1
ATOM 661 O O . VAL A 1 85 ? 6.789 -13.191 -14.245 1.00 84.62 85 VAL A O 1
ATOM 664 N N . TRP A 1 86 ? 5.032 -11.846 -13.964 1.00 82.25 86 TRP A N 1
ATOM 665 C CA . TRP A 1 86 ? 5.103 -11.281 -15.307 1.00 82.25 86 TRP A CA 1
ATOM 666 C C . TRP A 1 86 ? 6.363 -10.429 -15.502 1.00 82.25 86 TRP A C 1
ATOM 668 O O . TRP A 1 86 ? 7.020 -10.541 -16.534 1.00 82.25 86 TRP A O 1
ATOM 678 N N . ALA A 1 87 ? 6.755 -9.642 -14.499 1.00 79.62 87 ALA A N 1
ATOM 679 C CA . ALA A 1 87 ? 7.957 -8.815 -14.538 1.00 79.62 87 ALA A CA 1
ATOM 680 C C . ALA A 1 87 ? 9.244 -9.643 -14.708 1.00 79.62 87 ALA A C 1
ATOM 682 O O . ALA A 1 87 ? 10.161 -9.210 -15.396 1.00 79.62 87 ALA A O 1
ATOM 683 N N . GLN A 1 88 ? 9.283 -10.870 -14.174 1.00 81.50 88 GLN A N 1
ATOM 684 C CA . GLN A 1 88 ? 10.377 -11.821 -14.431 1.00 81.50 88 GLN A CA 1
ATOM 685 C C . GLN A 1 88 ? 10.493 -12.216 -15.912 1.00 81.50 88 GLN A C 1
ATOM 687 O O . GLN A 1 88 ? 11.592 -12.478 -16.393 1.00 81.50 88 GLN A O 1
ATOM 692 N N . ALA A 1 89 ? 9.371 -12.287 -16.630 1.00 81.94 89 ALA A N 1
ATOM 693 C CA . ALA A 1 89 ? 9.330 -12.753 -18.013 1.00 81.94 89 ALA A CA 1
ATOM 694 C C . ALA A 1 89 ? 9.437 -11.616 -19.042 1.00 81.94 89 ALA A C 1
ATOM 696 O O . ALA A 1 89 ? 9.927 -11.840 -20.148 1.00 81.94 89 ALA A O 1
ATOM 697 N N . ALA A 1 90 ? 8.954 -10.414 -18.715 1.00 77.00 90 ALA A N 1
ATOM 698 C CA . ALA A 1 90 ? 8.902 -9.297 -19.651 1.00 77.00 90 ALA A CA 1
ATOM 699 C C . ALA A 1 90 ? 8.919 -7.928 -18.955 1.00 77.00 90 ALA A C 1
ATOM 701 O O . ALA A 1 90 ? 8.284 -7.720 -17.921 1.00 77.00 90 ALA A O 1
ATOM 702 N N . ASN A 1 91 ? 9.546 -6.944 -19.611 1.00 74.81 91 ASN A N 1
ATOM 703 C CA . ASN A 1 91 ? 9.606 -5.558 -19.129 1.00 74.81 91 ASN A CA 1
ATOM 704 C C . ASN A 1 91 ? 8.213 -4.900 -18.990 1.00 74.81 91 ASN A C 1
ATOM 706 O O . ASN A 1 91 ? 8.020 -3.991 -18.188 1.00 74.81 91 ASN A O 1
ATOM 710 N N . THR A 1 92 ? 7.213 -5.400 -19.721 1.00 75.12 92 THR A N 1
ATOM 711 C CA . THR A 1 92 ? 5.800 -5.006 -19.582 1.00 75.12 92 THR A CA 1
ATOM 712 C C . THR A 1 92 ? 5.235 -5.290 -18.195 1.00 75.12 92 THR A C 1
ATOM 714 O O . THR A 1 92 ? 4.410 -4.518 -17.716 1.00 75.12 92 THR A O 1
ATOM 717 N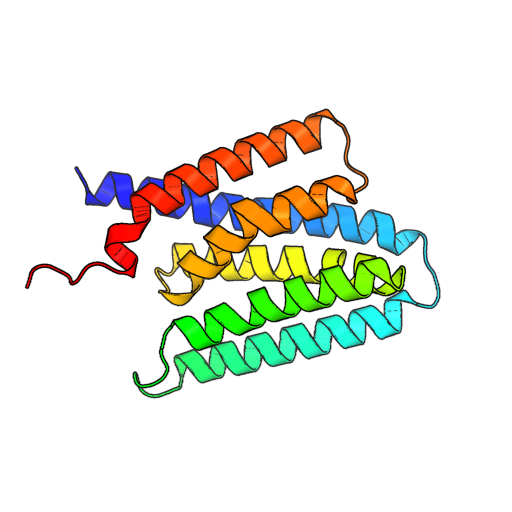 N . GLY A 1 93 ? 5.700 -6.343 -17.517 1.00 75.38 93 GLY A N 1
ATOM 718 C CA . GLY A 1 93 ? 5.301 -6.637 -16.142 1.00 75.38 93 GLY A CA 1
ATOM 719 C C . GLY A 1 93 ? 5.825 -5.601 -15.143 1.00 75.38 93 GLY A C 1
ATOM 720 O O . GLY A 1 93 ? 5.096 -5.205 -14.234 1.00 75.38 93 GLY A O 1
ATOM 721 N N . HIS A 1 94 ? 7.045 -5.086 -15.342 1.00 75.94 94 HIS A N 1
ATOM 722 C CA . HIS A 1 94 ? 7.578 -3.980 -14.536 1.00 75.94 94 HIS A CA 1
ATOM 723 C C . HIS A 1 94 ? 6.770 -2.700 -14.739 1.00 75.94 94 HIS A C 1
ATOM 725 O O . HIS A 1 94 ? 6.400 -2.042 -13.766 1.00 75.94 94 HIS A O 1
ATOM 731 N N . LEU A 1 95 ? 6.432 -2.387 -15.991 1.00 73.50 95 LEU A N 1
ATOM 732 C CA . LEU A 1 95 ? 5.579 -1.245 -16.293 1.00 73.50 95 LEU A CA 1
ATOM 733 C C . LEU A 1 95 ? 4.179 -1.415 -15.669 1.00 73.50 95 LEU A C 1
ATOM 735 O O . LEU A 1 95 ? 3.681 -0.477 -15.047 1.00 73.50 95 LEU A O 1
ATOM 739 N N . PHE A 1 96 ? 3.570 -2.607 -15.746 1.00 77.50 96 PHE A N 1
ATOM 740 C CA . PHE A 1 96 ? 2.279 -2.895 -15.107 1.00 77.50 96 PHE A CA 1
ATOM 741 C C . PHE A 1 96 ? 2.333 -2.632 -13.599 1.00 77.50 96 PHE A C 1
ATOM 743 O O . PHE A 1 96 ? 1.491 -1.911 -13.066 1.00 77.50 96 PHE A O 1
ATOM 750 N N . LEU A 1 97 ? 3.345 -3.173 -12.912 1.00 78.75 97 LEU A N 1
ATOM 751 C CA . LEU A 1 97 ? 3.532 -2.973 -11.475 1.00 78.75 97 LEU A CA 1
ATOM 752 C C . LEU A 1 97 ? 3.729 -1.495 -11.124 1.00 78.75 97 LEU A C 1
ATOM 754 O O . LEU A 1 97 ? 3.176 -1.035 -10.126 1.00 78.75 97 LEU A O 1
ATOM 758 N N . SER A 1 98 ? 4.468 -0.753 -11.955 1.00 75.62 98 SER A N 1
ATOM 759 C CA . SER A 1 98 ? 4.720 0.677 -11.757 1.00 75.62 98 SER A CA 1
ATOM 760 C C . SER A 1 98 ? 3.441 1.522 -11.814 1.00 75.62 98 SER A C 1
ATOM 762 O O . SER A 1 98 ? 3.299 2.445 -11.020 1.00 75.62 98 SER A O 1
ATOM 764 N N . GLY A 1 99 ? 2.478 1.173 -12.677 1.00 75.00 99 GLY A N 1
ATOM 765 C CA . GLY A 1 99 ? 1.176 1.845 -12.764 1.00 75.00 99 GLY A CA 1
ATOM 766 C C . GLY A 1 99 ? 0.141 1.332 -11.756 1.00 75.00 99 GLY A C 1
ATOM 767 O O . GLY A 1 99 ? -0.637 2.107 -11.199 1.00 75.00 99 GLY A O 1
ATOM 768 N N . PHE A 1 100 ? 0.139 0.027 -11.478 1.00 79.31 100 PHE A N 1
ATOM 769 C CA . PHE A 1 100 ? -0.854 -0.604 -10.608 1.00 79.31 100 PHE A CA 1
ATOM 770 C C . PHE A 1 100 ? -0.593 -0.354 -9.117 1.00 79.31 100 PHE A C 1
ATOM 772 O O . PHE A 1 100 ? -1.529 -0.119 -8.353 1.00 79.31 100 PHE A O 1
ATOM 779 N N . ALA A 1 101 ? 0.667 -0.362 -8.679 1.00 82.31 101 ALA A N 1
ATOM 780 C CA . ALA A 1 101 ? 1.004 -0.189 -7.269 1.00 82.31 101 ALA A CA 1
ATOM 781 C C . ALA A 1 101 ? 0.615 1.178 -6.670 1.00 82.31 101 ALA A C 1
ATOM 783 O O . ALA A 1 101 ? 0.045 1.177 -5.575 1.00 82.31 101 ALA A O 1
ATOM 784 N N . PRO A 1 102 ? 0.828 2.327 -7.349 1.00 81.81 102 PRO A N 1
ATOM 785 C CA . PRO A 1 102 ? 0.288 3.611 -6.910 1.00 81.81 102 PRO A CA 1
ATOM 786 C C . PRO A 1 102 ? -1.220 3.550 -6.677 1.00 81.81 102 PRO A C 1
ATOM 788 O O . PRO A 1 102 ? -1.716 3.969 -5.635 1.00 81.81 102 PRO A O 1
ATOM 791 N N . PHE A 1 103 ? -1.956 2.972 -7.623 1.00 82.94 103 PHE A N 1
ATOM 792 C CA . PHE A 1 103 ? -3.405 2.884 -7.541 1.00 82.94 103 PHE A CA 1
ATOM 793 C C . PHE A 1 103 ? -3.868 2.038 -6.347 1.00 82.94 103 PHE A C 1
ATOM 795 O O . PHE A 1 103 ? -4.727 2.471 -5.573 1.00 82.94 103 PHE A O 1
ATOM 802 N N . VAL A 1 104 ? -3.262 0.861 -6.154 1.00 86.62 104 VAL A N 1
ATOM 803 C CA . VAL A 1 104 ? -3.558 0.002 -5.000 1.00 86.62 104 VAL A CA 1
ATOM 804 C C . VAL A 1 104 ? -3.242 0.730 -3.695 1.00 86.62 104 VAL A C 1
ATOM 806 O O . VAL A 1 104 ? -4.071 0.708 -2.786 1.00 86.62 104 VAL A O 1
ATOM 809 N N . ALA A 1 105 ? -2.100 1.419 -3.598 1.00 89.25 105 ALA A N 1
ATOM 810 C CA . ALA A 1 105 ? -1.739 2.198 -2.415 1.00 89.25 105 ALA A CA 1
ATOM 811 C C . ALA A 1 105 ? -2.758 3.316 -2.131 1.00 89.25 105 ALA A C 1
ATOM 813 O O . ALA A 1 105 ? -3.222 3.447 -0.998 1.00 89.25 105 ALA A O 1
ATOM 814 N N . PHE A 1 106 ? -3.184 4.056 -3.158 1.00 88.44 106 PHE A N 1
ATOM 815 C CA . PHE A 1 106 ? -4.159 5.138 -3.028 1.00 88.44 106 PHE A CA 1
ATOM 816 C C . PHE A 1 106 ? -5.507 4.640 -2.489 1.00 88.44 106 PHE A C 1
ATOM 818 O O . PHE A 1 106 ? -5.997 5.128 -1.467 1.00 88.44 106 PHE A O 1
ATOM 825 N N . LEU A 1 107 ? -6.094 3.624 -3.133 1.00 86.31 107 LEU A N 1
ATOM 826 C CA . LEU A 1 107 ? -7.386 3.077 -2.710 1.00 86.31 107 LEU A CA 1
ATOM 827 C C . LEU A 1 107 ? -7.312 2.400 -1.346 1.00 86.31 107 LEU A C 1
ATOM 829 O O . LEU A 1 107 ? -8.241 2.513 -0.547 1.00 86.31 107 LEU A O 1
ATOM 833 N N . THR A 1 108 ? -6.200 1.734 -1.051 1.00 89.19 108 THR A N 1
ATOM 834 C CA . THR A 1 108 ? -5.976 1.131 0.262 1.00 89.19 108 THR A CA 1
ATOM 835 C C . THR A 1 108 ? -5.887 2.201 1.346 1.00 89.19 108 THR A C 1
ATOM 837 O O . THR A 1 108 ? -6.504 2.044 2.399 1.00 89.19 108 THR A O 1
ATOM 840 N N . GLY A 1 109 ? -5.201 3.318 1.085 1.00 89.56 109 GLY A N 1
ATOM 841 C CA . GLY A 1 109 ? -5.148 4.463 1.992 1.00 89.56 109 GLY A CA 1
ATOM 842 C C . GLY A 1 109 ? -6.534 5.052 2.268 1.00 89.56 109 GLY A C 1
ATOM 843 O O . GLY A 1 109 ? -6.909 5.221 3.430 1.00 89.56 109 G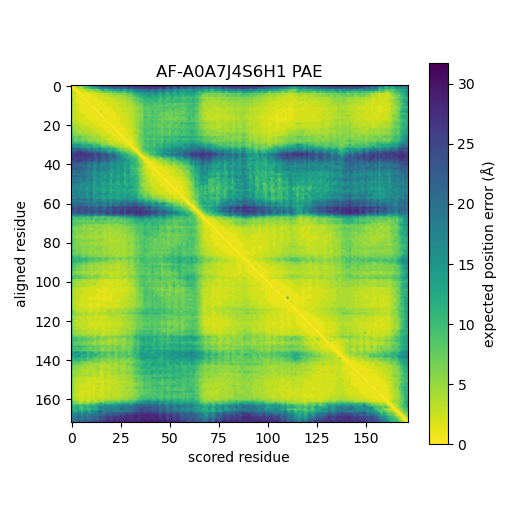LY A O 1
ATOM 844 N N . LEU A 1 110 ? -7.352 5.256 1.227 1.00 88.19 110 LEU A N 1
ATOM 845 C CA . LEU A 1 110 ? -8.756 5.663 1.386 1.00 88.19 110 LEU A CA 1
ATOM 846 C C . LEU A 1 110 ? -9.565 4.644 2.198 1.00 88.19 110 LEU A C 1
ATOM 848 O O . LEU A 1 110 ? -10.304 5.027 3.106 1.00 88.19 110 LEU A O 1
ATOM 852 N N . GLY A 1 111 ? -9.391 3.350 1.924 1.00 86.00 111 GLY A N 1
ATOM 853 C CA . GLY A 1 111 ? -10.032 2.266 2.663 1.00 86.00 111 GLY A CA 1
ATOM 854 C C . GLY A 1 111 ? -9.676 2.283 4.151 1.00 86.00 111 GLY A C 1
ATOM 855 O O . GLY A 1 111 ? -10.566 2.178 4.997 1.00 86.00 111 GLY A O 1
ATOM 856 N N . ILE A 1 112 ? -8.400 2.511 4.483 1.00 88.38 112 ILE A N 1
ATOM 857 C CA . ILE A 1 112 ? -7.926 2.655 5.863 1.00 88.38 112 ILE A CA 1
ATOM 858 C C . ILE A 1 112 ? -8.590 3.867 6.523 1.00 88.38 112 ILE A C 1
ATOM 860 O O . ILE A 1 112 ? -9.151 3.728 7.610 1.00 88.38 112 ILE A O 1
ATOM 864 N N . LEU A 1 113 ? -8.618 5.035 5.872 1.00 87.50 113 LEU A N 1
ATOM 865 C CA . LEU A 1 113 ? -9.272 6.231 6.420 1.00 87.50 113 LEU A CA 1
ATOM 866 C C . LEU A 1 113 ? -10.777 6.017 6.655 1.00 87.50 113 LEU A C 1
ATOM 868 O O . LEU A 1 113 ? -11.292 6.401 7.712 1.00 87.50 113 LEU A O 1
ATOM 872 N N . ALA A 1 114 ? -11.445 5.327 5.727 1.00 84.31 114 ALA A N 1
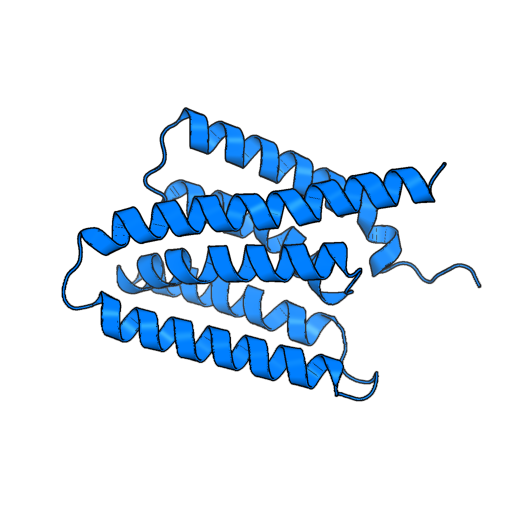ATOM 873 C CA . ALA A 1 114 ? -12.859 4.959 5.777 1.00 84.31 114 ALA A CA 1
ATOM 874 C C . ALA A 1 114 ? -13.169 3.729 6.660 1.00 84.31 114 ALA A C 1
ATOM 876 O O . ALA A 1 114 ? -14.327 3.322 6.754 1.00 84.31 114 ALA A O 1
ATOM 877 N N . ARG A 1 115 ? -12.167 3.150 7.344 1.00 83.38 115 ARG A N 1
ATOM 878 C CA . ARG A 1 115 ? -12.298 1.974 8.232 1.00 83.38 115 ARG A CA 1
ATOM 879 C C . ARG A 1 115 ? -12.863 0.731 7.527 1.00 83.38 115 ARG A C 1
ATOM 881 O O . ARG A 1 115 ? -13.646 -0.018 8.112 1.00 83.38 115 ARG A O 1
ATOM 888 N N . ARG A 1 116 ? -12.488 0.503 6.269 1.00 82.56 116 ARG A N 1
ATOM 889 C CA . ARG A 1 116 ? -12.941 -0.657 5.496 1.00 82.56 116 ARG A CA 1
ATOM 890 C C . ARG A 1 116 ? -12.128 -1.907 5.859 1.00 82.56 116 ARG A C 1
ATOM 892 O O . ARG A 1 116 ? -10.906 -1.855 5.824 1.00 82.56 116 ARG A O 1
AT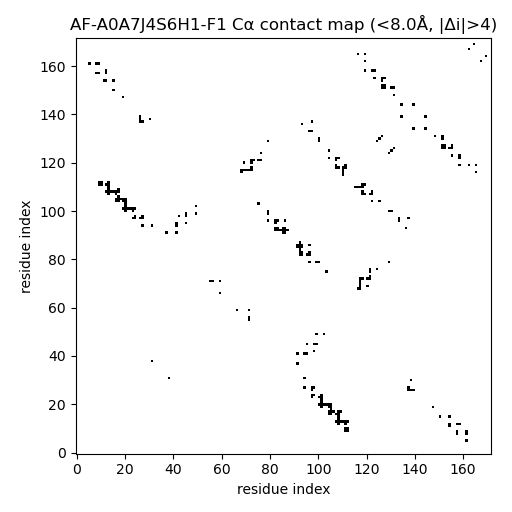OM 899 N N . PRO A 1 117 ? -12.754 -3.056 6.165 1.00 81.00 117 PRO A N 1
ATOM 900 C CA . PRO A 1 117 ? -12.025 -4.207 6.694 1.00 81.00 117 PRO A CA 1
ATOM 901 C C . PRO A 1 117 ? -11.050 -4.861 5.713 1.00 81.00 117 PRO A C 1
ATOM 903 O O . PRO A 1 117 ? -10.002 -5.357 6.114 1.00 81.00 117 PRO A O 1
ATOM 906 N N . TRP A 1 118 ? -11.357 -4.811 4.418 1.00 82.69 118 TRP A N 1
ATOM 907 C CA . TRP A 1 118 ? -10.498 -5.350 3.366 1.00 82.69 118 TRP A CA 1
ATOM 908 C C . TRP A 1 118 ? -9.190 -4.568 3.196 1.00 82.69 118 TRP A C 1
ATOM 910 O O . TRP A 1 118 ? -8.231 -5.113 2.662 1.00 82.69 118 TRP A O 1
ATOM 920 N N . SER A 1 119 ? -9.119 -3.306 3.633 1.00 87.06 119 SER A N 1
ATOM 921 C CA . SER A 1 119 ? -7.944 -2.473 3.374 1.00 87.06 119 SER A CA 1
ATOM 922 C C . SER A 1 119 ? -6.769 -2.836 4.272 1.00 87.06 119 SER A C 1
ATOM 924 O O . SER A 1 119 ? -5.630 -2.621 3.882 1.00 87.06 119 SER A O 1
ATOM 926 N N . TRP A 1 120 ? -7.011 -3.416 5.451 1.00 89.69 120 TRP A N 1
ATOM 927 C CA . TRP 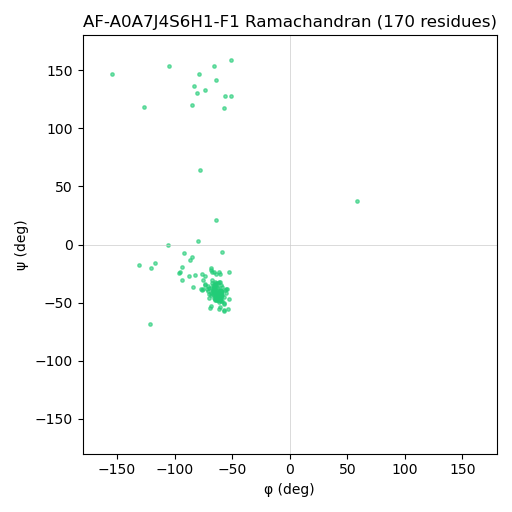A 1 120 ? -5.938 -3.845 6.349 1.00 89.69 120 TRP A CA 1
ATOM 928 C C . TRP A 1 120 ? -5.014 -4.909 5.734 1.00 89.69 120 TRP A C 1
ATOM 930 O O . TRP A 1 120 ? -3.812 -4.658 5.665 1.00 89.69 120 TRP A O 1
ATOM 940 N N . PRO A 1 121 ? -5.511 -6.063 5.241 1.00 87.12 121 PRO A N 1
ATOM 941 C CA . PRO A 1 121 ? -4.646 -7.089 4.649 1.00 87.12 121 PRO A CA 1
ATOM 942 C C . PRO A 1 121 ? -3.936 -6.592 3.385 1.00 87.12 121 PRO A C 1
ATOM 944 O O . PRO A 1 121 ? -2.777 -6.937 3.167 1.00 87.12 121 PRO A O 1
ATOM 947 N N . VAL A 1 122 ? -4.589 -5.743 2.581 1.00 89.06 122 VAL A N 1
ATOM 948 C CA . VAL A 1 122 ? -3.972 -5.142 1.388 1.00 89.06 122 VAL A CA 1
ATOM 949 C C . VAL A 1 122 ? -2.869 -4.164 1.783 1.00 89.06 122 VAL A C 1
ATOM 951 O O . VAL A 1 122 ? -1.783 -4.218 1.210 1.00 89.06 122 VAL A O 1
ATOM 954 N N . ALA A 1 123 ? -3.106 -3.318 2.791 1.00 90.31 123 ALA A N 1
ATOM 955 C CA . ALA A 1 123 ? -2.103 -2.399 3.321 1.00 90.31 123 ALA A CA 1
ATOM 956 C C . ALA A 1 123 ? -0.902 -3.174 3.854 1.00 90.31 123 ALA A C 1
ATOM 958 O O . ALA A 1 123 ? 0.228 -2.880 3.484 1.00 90.31 123 ALA A O 1
ATOM 959 N N . PHE A 1 124 ? -1.151 -4.214 4.651 1.00 89.88 124 PHE A N 1
ATOM 960 C CA . PHE A 1 124 ? -0.100 -5.031 5.240 1.00 89.88 124 PHE A CA 1
ATOM 961 C C . PHE A 1 124 ? 0.760 -5.711 4.169 1.00 89.88 124 PHE A C 1
ATOM 963 O O . PHE A 1 124 ? 1.984 -5.594 4.206 1.00 89.88 124 PHE A O 1
ATOM 970 N N . ALA A 1 125 ? 0.141 -6.347 3.169 1.00 88.31 125 ALA A N 1
ATOM 971 C CA . ALA A 1 125 ? 0.863 -6.950 2.048 1.00 88.31 125 ALA A CA 1
ATOM 972 C C . ALA A 1 125 ? 1.637 -5.904 1.222 1.00 88.31 125 ALA A C 1
ATOM 974 O O . ALA A 1 125 ? 2.764 -6.153 0.789 1.00 88.31 125 ALA A O 1
ATOM 975 N N . SER A 1 126 ? 1.057 -4.714 1.042 1.00 87.81 126 SER A N 1
ATOM 976 C CA . SER A 1 126 ? 1.687 -3.615 0.309 1.00 87.81 126 SER A CA 1
ATOM 977 C C . SER A 1 126 ? 2.932 -3.095 1.019 1.00 87.81 126 SER A C 1
ATOM 979 O O . SER A 1 126 ? 3.960 -2.948 0.375 1.00 87.81 126 SER A O 1
ATOM 981 N N . VAL A 1 127 ? 2.894 -2.865 2.333 1.00 88.81 127 VAL A N 1
ATOM 982 C CA . VAL A 1 127 ? 4.037 -2.267 3.048 1.00 88.81 127 VAL A CA 1
ATOM 983 C C . VAL A 1 127 ? 5.119 -3.281 3.424 1.00 88.81 127 VAL A C 1
ATOM 985 O O . VAL A 1 127 ? 6.283 -2.912 3.531 1.00 88.81 127 VAL A O 1
ATOM 988 N N . THR A 1 128 ? 4.775 -4.561 3.598 1.00 86.56 128 THR A N 1
ATOM 989 C CA . THR A 1 128 ? 5.752 -5.598 3.992 1.00 86.56 128 THR A CA 1
ATOM 990 C C . THR A 1 128 ? 6.342 -6.376 2.819 1.00 86.56 128 THR A C 1
ATOM 992 O O . THR A 1 128 ? 7.438 -6.916 2.944 1.00 86.56 128 THR A O 1
ATOM 995 N N . GLY A 1 129 ? 5.641 -6.437 1.684 1.00 83.56 129 GLY A N 1
ATOM 996 C CA . GLY A 1 129 ? 6.060 -7.210 0.516 1.00 83.56 129 GLY A CA 1
ATOM 997 C C . GLY A 1 129 ? 6.218 -6.349 -0.732 1.00 83.56 129 GLY A C 1
ATOM 998 O O . GLY A 1 129 ? 7.329 -6.156 -1.229 1.00 83.56 129 GLY A O 1
ATOM 999 N N . PHE A 1 130 ? 5.103 -5.832 -1.255 1.00 80.69 130 PHE A N 1
ATOM 1000 C CA . PHE A 1 130 ? 5.077 -5.245 -2.600 1.00 80.69 130 PHE A CA 1
ATOM 1001 C C . PHE A 1 130 ? 5.842 -3.923 -2.705 1.00 80.69 130 PHE A C 1
ATOM 1003 O O . PHE A 1 130 ? 6.643 -3.760 -3.617 1.00 80.69 130 PHE A O 1
ATOM 1010 N N . GLY A 1 131 ? 5.644 -3.006 -1.763 1.00 81.50 131 GLY A N 1
ATOM 1011 C CA . GLY A 1 131 ? 6.304 -1.704 -1.708 1.00 81.50 131 GLY A CA 1
ATOM 1012 C C . GLY A 1 131 ? 7.827 -1.828 -1.690 1.00 81.50 131 GLY A C 1
ATOM 1013 O O . GLY A 1 131 ? 8.470 -1.316 -2.606 1.00 81.50 131 GLY A O 1
ATOM 1014 N N . PRO A 1 132 ? 8.421 -2.565 -0.731 1.00 82.94 132 PRO A N 1
ATOM 1015 C CA . PRO A 1 132 ? 9.860 -2.822 -0.720 1.00 82.94 132 PRO A CA 1
ATOM 1016 C C . PRO A 1 132 ? 10.369 -3.485 -2.004 1.00 82.94 132 PRO A C 1
ATOM 1018 O O . PRO A 1 132 ? 11.423 -3.112 -2.508 1.00 82.94 132 PRO A O 1
ATOM 1021 N N . THR A 1 133 ? 9.604 -4.423 -2.570 1.00 76.75 133 THR A N 1
ATOM 1022 C CA . THR A 1 133 ? 9.959 -5.073 -3.841 1.00 76.75 133 THR A CA 1
ATOM 1023 C C . THR A 1 133 ? 9.997 -4.066 -4.991 1.00 76.75 133 THR A C 1
ATOM 1025 O O . THR A 1 133 ? 10.923 -4.085 -5.790 1.00 76.75 133 THR A O 1
ATOM 1028 N N . ILE A 1 134 ? 9.034 -3.147 -5.062 1.00 71.88 134 ILE A N 1
ATOM 1029 C CA . ILE A 1 134 ? 8.981 -2.107 -6.097 1.00 71.88 134 ILE A CA 1
ATOM 1030 C C . ILE A 1 134 ? 10.134 -1.112 -5.947 1.00 71.88 134 ILE A C 1
ATOM 1032 O O . ILE A 1 134 ? 10.685 -0.681 -6.958 1.00 71.88 134 ILE A O 1
ATOM 1036 N N . LEU A 1 135 ? 10.558 -0.792 -4.719 1.00 75.75 135 LEU A N 1
ATOM 1037 C CA . LEU A 1 135 ? 11.721 0.076 -4.492 1.00 75.75 135 LEU A CA 1
ATOM 1038 C C . LEU A 1 135 ? 13.020 -0.485 -5.086 1.00 75.75 135 LEU A C 1
ATOM 1040 O O . LEU A 1 135 ? 13.902 0.300 -5.416 1.00 75.75 135 LEU A O 1
ATOM 1044 N N . LEU A 1 136 ? 13.140 -1.806 -5.267 1.00 70.75 136 LEU A N 1
ATOM 1045 C CA . LEU A 1 136 ? 14.301 -2.412 -5.935 1.00 70.75 136 LEU A CA 1
ATOM 1046 C C . LEU A 1 136 ? 14.370 -2.085 -7.433 1.00 70.75 136 LEU A C 1
ATOM 1048 O O . LEU A 1 136 ? 15.432 -2.215 -8.037 1.00 70.75 136 LEU A O 1
ATOM 1052 N N . PHE A 1 137 ? 13.249 -1.685 -8.033 1.00 68.19 137 PHE A N 1
ATOM 1053 C CA . PHE A 1 137 ? 13.123 -1.448 -9.473 1.00 68.19 137 PHE A CA 1
ATOM 1054 C C . PHE A 1 137 ? 12.800 0.012 -9.813 1.00 68.19 137 PHE A C 1
ATOM 1056 O O . PHE A 1 137 ? 12.937 0.421 -10.966 1.00 68.19 137 PHE A O 1
ATOM 1063 N N . ALA A 1 138 ? 12.359 0.796 -8.827 1.00 68.19 138 ALA A N 1
ATOM 1064 C CA . ALA A 1 138 ? 12.003 2.192 -9.014 1.00 68.19 138 ALA A CA 1
ATOM 1065 C C . ALA A 1 138 ? 13.268 3.057 -9.199 1.00 68.19 138 ALA A C 1
ATOM 1067 O O . ALA A 1 138 ? 14.199 2.952 -8.398 1.00 68.19 138 ALA A O 1
ATOM 1068 N N . PRO A 1 139 ? 13.310 3.952 -10.204 1.00 68.50 139 PRO A N 1
ATOM 1069 C CA . PRO A 1 139 ? 14.443 4.845 -10.445 1.00 68.50 139 PRO A CA 1
ATOM 1070 C C . PRO A 1 139 ? 14.437 6.027 -9.457 1.00 68.50 139 PRO A C 1
ATOM 1072 O O . PRO A 1 139 ? 14.242 7.181 -9.834 1.00 68.50 139 PRO A O 1
ATOM 1075 N N . LEU A 1 140 ? 14.601 5.735 -8.167 1.00 72.31 140 LEU A N 1
ATOM 1076 C CA . LEU A 1 140 ? 14.603 6.709 -7.075 1.00 72.31 140 LEU A CA 1
ATOM 1077 C C . LEU A 1 140 ? 16.026 6.965 -6.567 1.00 72.31 140 LEU A C 1
ATOM 1079 O O . LEU A 1 140 ? 16.895 6.098 -6.654 1.00 72.31 140 LEU A O 1
ATOM 1083 N N . SER A 1 141 ? 16.267 8.154 -6.002 1.00 80.94 141 SER A N 1
ATOM 1084 C CA . SER A 1 141 ? 17.539 8.427 -5.326 1.00 80.94 141 SER A CA 1
ATOM 1085 C C . SER A 1 141 ? 17.685 7.550 -4.07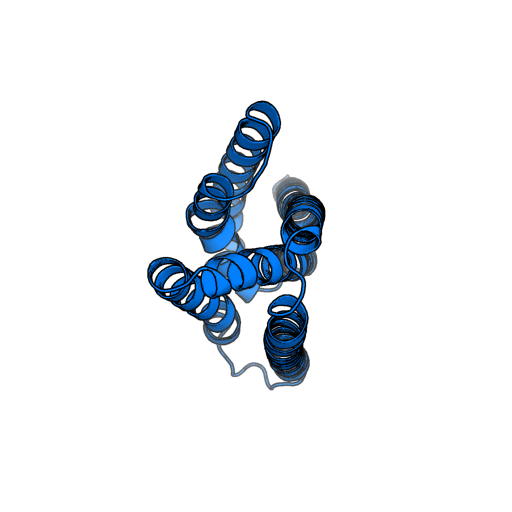1 1.00 80.94 141 SER A C 1
ATOM 1087 O O . SER A 1 141 ? 16.670 7.174 -3.468 1.00 80.94 141 SER A O 1
ATOM 1089 N N . PRO A 1 142 ? 18.914 7.232 -3.625 1.00 84.06 142 PRO A N 1
ATOM 1090 C CA . PRO A 1 142 ? 19.127 6.420 -2.426 1.00 84.06 142 PRO A CA 1
ATOM 1091 C C . PRO A 1 142 ? 18.415 6.975 -1.184 1.00 84.06 142 PRO A C 1
ATOM 1093 O O . PRO A 1 142 ? 17.847 6.220 -0.398 1.00 84.06 142 PRO A O 1
ATOM 1096 N N . GLU A 1 143 ? 18.381 8.299 -1.028 1.00 85.94 143 GLU A N 1
ATOM 1097 C CA . GLU A 1 143 ? 17.711 8.967 0.090 1.00 85.94 143 GLU A CA 1
ATOM 1098 C C . GLU A 1 143 ? 16.196 8.740 0.054 1.00 85.94 143 GLU A C 1
ATOM 1100 O O . GLU A 1 143 ? 15.587 8.460 1.089 1.00 85.94 143 GLU A O 1
ATOM 1105 N N . ALA A 1 144 ? 15.589 8.807 -1.136 1.00 82.62 144 ALA A N 1
ATOM 1106 C CA . ALA A 1 144 ? 14.168 8.532 -1.322 1.00 82.62 144 ALA A CA 1
ATOM 1107 C C . ALA A 1 144 ? 13.834 7.062 -1.025 1.00 82.62 144 ALA A C 1
ATOM 1109 O O . ALA A 1 144 ? 12.814 6.785 -0.392 1.00 82.62 144 ALA A O 1
ATOM 1110 N N . VAL A 1 145 ? 14.714 6.127 -1.405 1.00 84.50 145 VAL A N 1
ATOM 1111 C CA . VAL A 1 145 ? 14.569 4.699 -1.080 1.00 84.50 145 VAL A CA 1
ATOM 1112 C C . VAL A 1 145 ? 14.614 4.473 0.432 1.00 84.50 145 VAL A C 1
ATOM 1114 O O . VAL A 1 145 ? 13.731 3.806 0.972 1.00 84.50 145 VAL A O 1
ATOM 1117 N N . TYR A 1 146 ? 15.584 5.056 1.144 1.00 86.69 146 TYR A N 1
ATOM 1118 C CA . TYR A 1 146 ? 15.672 4.917 2.602 1.00 86.69 146 TYR A CA 1
ATOM 1119 C C . TYR A 1 146 ? 14.484 5.551 3.327 1.00 86.69 146 TYR A C 1
ATOM 1121 O O . TYR A 1 146 ? 13.952 4.957 4.267 1.00 86.69 146 TYR A O 1
ATOM 1129 N N . GLY A 1 147 ? 14.034 6.725 2.876 1.00 87.44 147 GLY A N 1
ATOM 1130 C CA . GLY A 1 147 ? 12.841 7.378 3.413 1.00 87.44 147 GLY A CA 1
ATOM 1131 C C . GLY A 1 147 ? 11.583 6.527 3.228 1.00 87.44 147 GLY A C 1
ATOM 1132 O O . GLY A 1 147 ? 10.825 6.332 4.179 1.00 87.44 147 GLY A O 1
ATOM 1133 N N . ALA A 1 148 ? 11.392 5.959 2.035 1.00 86.25 148 ALA A N 1
ATOM 1134 C CA . ALA A 1 148 ? 10.272 5.069 1.745 1.00 86.25 148 ALA A CA 1
ATOM 1135 C C . ALA A 1 148 ? 10.332 3.774 2.572 1.00 86.25 148 ALA A C 1
ATOM 1137 O O . ALA A 1 148 ? 9.316 3.348 3.116 1.00 86.25 148 ALA A O 1
ATOM 1138 N N . LEU A 1 149 ? 11.519 3.180 2.740 1.00 88.12 149 LEU A N 1
ATOM 1139 C CA . LEU A 1 149 ? 11.699 1.983 3.563 1.00 88.12 149 LEU A CA 1
ATOM 1140 C C . LEU A 1 149 ? 11.356 2.250 5.035 1.00 88.12 149 LEU A C 1
ATOM 1142 O O . LEU A 1 149 ? 10.645 1.461 5.655 1.00 88.12 149 LEU A O 1
ATOM 1146 N N . ALA A 1 150 ? 11.821 3.372 5.591 1.00 90.19 150 ALA A N 1
ATOM 1147 C CA . ALA A 1 150 ? 11.478 3.772 6.953 1.00 90.19 150 ALA A CA 1
ATOM 1148 C C . ALA A 1 150 ? 9.962 3.962 7.117 1.00 90.19 150 ALA A C 1
ATOM 1150 O O . ALA A 1 150 ? 9.389 3.514 8.112 1.00 90.19 150 ALA A O 1
ATOM 1151 N N . LEU A 1 151 ? 9.305 4.567 6.123 1.00 91.00 151 LEU A N 1
ATOM 1152 C CA . LEU A 1 151 ? 7.855 4.744 6.119 1.00 91.00 151 LEU A CA 1
ATOM 1153 C C . LEU A 1 151 ? 7.118 3.399 6.077 1.00 91.00 151 LEU A C 1
ATOM 1155 O O . LEU A 1 151 ? 6.225 3.184 6.891 1.00 91.00 151 LEU A O 1
ATOM 1159 N N . PHE A 1 152 ? 7.546 2.459 5.228 1.00 90.94 152 PHE A N 1
ATOM 1160 C CA . PHE A 1 152 ? 6.972 1.110 5.176 1.00 90.94 152 PHE A CA 1
ATOM 1161 C C . PHE A 1 152 ? 7.108 0.350 6.497 1.00 90.94 152 PHE A C 1
ATOM 1163 O O . PHE A 1 152 ? 6.165 -0.316 6.924 1.00 90.94 152 PHE A O 1
ATOM 1170 N N . VAL A 1 153 ? 8.253 0.471 7.175 1.00 91.56 153 VAL A N 1
ATOM 1171 C CA . VAL A 1 153 ? 8.453 -0.132 8.501 1.00 91.56 153 VAL A CA 1
ATOM 1172 C C . VAL A 1 153 ? 7.490 0.473 9.523 1.00 91.56 153 VAL A C 1
ATOM 1174 O O . VAL A 1 153 ? 6.846 -0.266 10.270 1.00 91.56 153 VAL A O 1
ATOM 1177 N N . LEU A 1 154 ? 7.352 1.802 9.549 1.00 93.19 154 LEU A N 1
ATOM 1178 C CA . LEU A 1 154 ? 6.418 2.480 10.451 1.00 93.19 154 LEU A CA 1
ATOM 1179 C C . LEU A 1 154 ? 4.966 2.085 10.167 1.00 93.19 154 LEU A C 1
ATOM 1181 O O . LEU A 1 154 ? 4.230 1.759 11.101 1.00 93.19 154 LEU A O 1
ATOM 1185 N N . ASP A 1 155 ? 4.572 2.041 8.894 1.00 92.44 155 ASP A N 1
ATOM 1186 C CA . ASP A 1 155 ? 3.236 1.616 8.486 1.00 92.44 155 ASP A CA 1
ATOM 1187 C C . ASP A 1 155 ? 2.953 0.173 8.909 1.00 92.44 155 ASP A C 1
ATOM 1189 O O . ASP A 1 155 ? 1.882 -0.107 9.446 1.00 92.44 155 ASP A O 1
ATOM 1193 N N . ALA A 1 156 ? 3.913 -0.742 8.739 1.00 91.56 156 ALA A N 1
ATOM 1194 C CA . ALA A 1 156 ? 3.774 -2.132 9.167 1.00 91.56 156 ALA A CA 1
ATOM 1195 C C . ALA A 1 156 ? 3.556 -2.239 10.685 1.00 91.56 156 ALA A C 1
ATOM 1197 O O . ALA A 1 156 ? 2.640 -2.932 11.132 1.00 91.56 156 ALA A O 1
ATOM 1198 N N . ILE A 1 157 ? 4.346 -1.514 11.484 1.00 92.06 157 ILE A N 1
ATOM 1199 C CA . ILE A 1 157 ? 4.202 -1.479 12.948 1.00 92.06 157 ILE A CA 1
ATOM 1200 C C . ILE A 1 157 ? 2.825 -0.928 13.338 1.00 92.06 157 ILE A C 1
ATOM 1202 O O . ILE A 1 157 ? 2.147 -1.488 14.203 1.00 92.06 157 ILE A O 1
ATOM 1206 N N . PHE A 1 158 ? 2.379 0.152 12.697 1.00 91.50 158 PHE A N 1
ATOM 1207 C CA . PHE A 1 158 ? 1.095 0.777 13.012 1.00 91.50 158 PHE A CA 1
ATOM 1208 C C . PHE A 1 158 ? -0.087 -0.084 12.566 1.00 91.50 158 PHE A C 1
ATOM 1210 O O . PHE A 1 158 ? -1.084 -0.165 13.281 1.00 91.50 158 PHE A O 1
ATOM 1217 N N . LEU A 1 159 ? 0.027 -0.794 11.443 1.00 89.69 159 LEU A N 1
ATOM 1218 C CA . LEU A 1 159 ? -0.962 -1.781 11.016 1.00 89.69 159 LEU A CA 1
ATOM 1219 C C . LEU A 1 159 ? -1.057 -2.948 11.997 1.00 89.69 159 LEU A C 1
ATOM 1221 O O . LEU A 1 159 ? -2.172 -3.336 12.347 1.00 89.69 159 LEU A O 1
ATOM 1225 N N . LEU A 1 160 ? 0.070 -3.462 12.499 1.00 88.56 160 LEU A N 1
ATOM 1226 C CA . LEU A 1 160 ? 0.073 -4.483 13.552 1.00 88.56 160 LEU A CA 1
ATOM 1227 C C . LEU A 1 160 ? -0.620 -3.976 14.822 1.00 88.56 160 LEU A C 1
ATOM 1229 O O . LEU A 1 160 ? -1.425 -4.696 15.404 1.00 88.56 160 LEU A O 1
ATOM 1233 N N . ALA A 1 161 ? -0.405 -2.716 15.207 1.00 87.12 161 ALA A N 1
ATOM 1234 C CA . ALA A 1 161 ? -1.116 -2.104 16.331 1.00 87.12 161 ALA A CA 1
ATOM 1235 C C . ALA A 1 161 ? -2.633 -1.937 16.082 1.00 87.12 161 ALA A C 1
ATOM 1237 O O . ALA A 1 161 ? -3.411 -1.869 17.033 1.00 87.12 161 ALA A O 1
ATOM 1238 N N . LEU A 1 162 ? -3.070 -1.886 14.818 1.00 83.69 162 LEU A N 1
ATOM 1239 C CA . LEU A 1 162 ? -4.476 -1.766 14.415 1.00 83.69 162 LEU A CA 1
ATOM 1240 C C . LEU A 1 162 ? -5.182 -3.119 14.192 1.00 83.69 162 LEU A C 1
ATOM 1242 O O . LEU A 1 162 ? -6.402 -3.128 14.012 1.00 83.69 162 LEU A O 1
ATOM 1246 N N . VAL A 1 163 ? -4.461 -4.250 14.222 1.00 79.00 163 VAL A N 1
ATOM 1247 C CA . VAL A 1 163 ? -4.974 -5.588 13.849 1.00 79.00 163 VAL A CA 1
ATOM 1248 C C . VAL A 1 163 ? -6.232 -5.996 14.624 1.00 79.00 163 VAL A C 1
ATOM 1250 O O . VAL A 1 163 ? -7.172 -6.544 14.046 1.00 79.00 163 VAL A O 1
ATOM 1253 N N . GLN A 1 164 ? -6.290 -5.655 15.915 1.00 66.50 164 GLN A N 1
ATOM 1254 C CA . GLN A 1 164 ? -7.378 -6.044 16.815 1.00 66.50 164 GLN A CA 1
ATOM 1255 C C . GLN A 1 164 ? -8.736 -5.522 16.338 1.00 66.50 164 GLN A C 1
ATOM 1257 O O . GLN A 1 164 ? -9.741 -6.211 16.429 1.00 66.50 164 GLN A O 1
ATOM 1262 N N . LYS A 1 165 ? -8.788 -4.335 15.729 1.00 66.19 165 LYS A N 1
ATOM 1263 C CA . LYS A 1 165 ? -10.051 -3.755 15.257 1.00 66.19 165 LYS A CA 1
ATOM 1264 C C . LYS A 1 165 ? -10.608 -4.430 14.002 1.00 66.19 165 LYS A C 1
ATOM 1266 O O . LYS A 1 165 ? -11.810 -4.371 13.755 1.00 66.19 165 LYS A O 1
ATOM 1271 N N . PHE A 1 166 ? -9.734 -5.012 13.189 1.00 61.53 166 PHE A N 1
ATOM 1272 C CA . PHE A 1 166 ? -10.116 -5.638 11.928 1.00 61.53 166 PHE A CA 1
ATOM 1273 C C . PHE A 1 166 ? -10.523 -7.105 12.098 1.00 61.53 166 PHE A C 1
ATOM 1275 O O . PHE A 1 166 ? -11.338 -7.586 11.311 1.00 61.53 166 PHE A O 1
ATOM 1282 N N . PHE A 1 167 ? -10.006 -7.791 13.126 1.00 59.59 167 PHE A N 1
ATOM 1283 C CA . PHE A 1 167 ? -10.197 -9.237 13.295 1.00 59.59 167 PHE A CA 1
ATOM 1284 C C . PHE A 1 167 ? -10.648 -9.699 14.682 1.00 59.59 167 PHE A C 1
ATOM 1286 O O . PHE A 1 167 ? -11.149 -10.819 14.779 1.00 59.59 167 PHE A O 1
ATOM 1293 N N . GLU A 1 168 ? -10.511 -8.903 15.748 1.00 47.31 168 GLU A N 1
ATOM 1294 C CA . GLU A 1 168 ? -11.043 -9.313 17.051 1.00 47.31 168 GLU A CA 1
ATOM 1295 C C . GLU A 1 168 ? -12.539 -8.972 17.144 1.00 47.31 168 GLU A C 1
ATOM 1297 O O . GLU A 1 168 ? -12.965 -7.886 16.734 1.00 47.31 168 GLU A O 1
ATOM 1302 N N . PRO A 1 169 ? -13.372 -9.886 17.677 1.00 41.75 169 PRO A N 1
ATOM 1303 C CA . PRO A 1 169 ? -14.768 -9.587 17.955 1.00 41.75 169 PRO A CA 1
ATOM 1304 C C . PRO A 1 169 ? -14.849 -8.362 18.870 1.00 41.75 169 PRO A C 1
ATOM 1306 O O . PRO A 1 169 ? -14.227 -8.344 19.932 1.00 41.75 169 PRO A O 1
ATOM 1309 N N . SER A 1 170 ? -15.635 -7.351 18.484 1.00 42.97 170 SER A N 1
ATOM 1310 C CA . SER A 1 170 ? -15.977 -6.259 19.400 1.00 42.97 170 SER A CA 1
ATOM 1311 C C . SER A 1 170 ? -16.509 -6.876 20.697 1.00 42.97 170 SER A C 1
ATOM 1313 O O . SER A 1 170 ? -17.437 -7.692 20.605 1.00 42.97 170 SER A O 1
ATOM 1315 N N . PRO A 1 171 ? -15.981 -6.514 21.884 1.00 41.97 171 PRO A N 1
ATOM 1316 C CA . PRO A 1 171 ? -16.664 -6.849 23.121 1.00 41.97 171 PRO A CA 1
ATOM 1317 C C . PRO A 1 171 ? -18.061 -6.230 23.014 1.00 41.97 171 PRO A C 1
ATOM 1319 O O . PRO A 1 171 ? -18.192 -5.030 22.756 1.00 41.97 171 PRO A O 1
ATOM 1322 N N . ARG A 1 172 ? -19.076 -7.092 23.035 1.00 38.41 172 ARG A N 1
ATOM 1323 C CA . ARG A 1 172 ? -20.481 -6.692 23.102 1.00 38.41 172 ARG A CA 1
ATOM 1324 C C . ARG A 1 172 ? -20.807 -6.249 24.517 1.00 38.41 172 ARG A C 1
ATOM 1326 O O . ARG A 1 172 ? -20.254 -6.875 25.448 1.00 38.41 172 ARG A O 1
#

Mean predicted aligned error: 8.36 Å

Radius of gyration: 16.52 Å; Cα contacts (8 Å, |Δi|>4): 158; chains: 1; bounding box: 45×24×54 Å